Protein AF-A0A1X7SIA3-F1 (afdb_monomer)

Secondary structure (DSSP, 8-state):
-PPPPPPTTSS---TT-GGGS--TT--HHHHHHHHHHS---TT--SS-HHHHHIIIIIHHHHTT----

Foldseek 3Di:
DDDQQAFQQLHRQDPPDPLRDDDPPDDPVSVVVSNVNGDDDPPDPHSHNVVSCCVPPVCCVVVVVPDD

pLDDT: mean 77.89, std 11.92, range [40.53, 92.38]

Radius of gyration: 12.34 Å; Cα contacts (8 Å, |Δi|>4): 75; chains: 1; bounding box: 30×30×30 Å

InterPro domains:
  IPR002305 Aminoacyl-tRNA synthetase, class Ic [PF00579] (1-62)
  IPR050489 Tyrosine--tRNA ligase [PTHR46264] (1-62)

Mean predicted aligned error: 7.05 Å

Solvent-accessible surface area (backbone atoms only — not comparable to full-atom values): 4158 Å² total; per-residue (Å²): 132,86,80,83,67,44,8,27,56,36,45,80,60,43,94,88,41,73,65,24,54,87,57,98,82,56,50,78,65,54,50,53,55,34,60,72,67,30,37,75,60,89,91,52,82,71,56,25,7,57,64,42,46,41,63,72,51,50,46,35,59,75,70,67,69,68,79,129

Sequence (68 aa):
MNPMVPGLTGAKMSASDPDSKIDPLDSAEDVKKKLKKAFCEPGNITENGVLSFVKYVVFPIISGRGTV

Structure (mmCIF, N/CA/C/O backbone):
data_AF-A0A1X7SIA3-F1
#
_entry.id   AF-A0A1X7SIA3-F1
#
loop_
_atom_site.group_PDB
_atom_site.id
_atom_site.type_symbol
_atom_site.label_atom_id
_atom_site.label_alt_id
_atom_site.label_comp_id
_atom_site.label_asym_id
_atom_site.label_entity_id
_atom_site.label_seq_id
_atom_site.pdbx_PDB_ins_code
_atom_site.Cartn_x
_atom_site.Cartn_y
_atom_site.Cartn_z
_atom_site.occupancy
_atom_site.B_iso_or_equiv
_atom_site.auth_seq_id
_atom_site.auth_comp_id
_atom_site.auth_asym_id
_atom_site.auth_atom_id
_atom_site.pdbx_PDB_model_num
ATOM 1 N N . MET A 1 1 ? -7.352 5.619 -23.131 1.00 48.41 1 MET A N 1
ATOM 2 C CA . MET A 1 1 ? -7.024 6.670 -22.141 1.00 48.41 1 MET A CA 1
ATOM 3 C C . MET A 1 1 ? -6.449 5.986 -20.918 1.00 48.41 1 MET A C 1
ATOM 5 O O . MET A 1 1 ? -7.059 5.022 -20.468 1.00 48.41 1 MET A O 1
ATOM 9 N N . ASN A 1 2 ? -5.294 6.427 -20.414 1.00 63.16 2 ASN A N 1
ATOM 10 C CA . ASN A 1 2 ? -4.749 5.866 -19.177 1.00 63.16 2 ASN A CA 1
ATOM 11 C C . ASN A 1 2 ? -5.575 6.373 -17.985 1.00 63.16 2 ASN A C 1
ATOM 13 O O . ASN A 1 2 ? -5.734 7.588 -17.850 1.00 63.16 2 ASN A O 1
ATOM 17 N N . PRO A 1 3 ? -6.119 5.477 -17.146 1.00 67.44 3 PRO A N 1
ATOM 18 C CA . PRO A 1 3 ? -6.851 5.879 -15.955 1.00 67.44 3 PRO A CA 1
ATOM 19 C C . PRO A 1 3 ? -5.900 6.591 -14.990 1.00 67.44 3 PRO A C 1
ATOM 21 O O . PRO A 1 3 ? -4.795 6.115 -14.731 1.00 67.44 3 PRO A O 1
ATOM 24 N N . MET A 1 4 ? -6.323 7.741 -14.465 1.00 71.88 4 MET A N 1
ATOM 25 C CA . MET A 1 4 ? -5.579 8.421 -13.407 1.00 71.88 4 MET A CA 1
ATOM 26 C C . MET A 1 4 ? -5.692 7.603 -12.122 1.00 71.88 4 MET A C 1
ATOM 28 O O . MET A 1 4 ? -6.793 7.247 -11.703 1.00 71.88 4 MET A O 1
ATOM 32 N N . VAL A 1 5 ? -4.549 7.292 -11.514 1.00 70.62 5 VAL A N 1
ATOM 33 C CA . VAL A 1 5 ? -4.497 6.553 -10.252 1.00 70.62 5 VAL A CA 1
ATOM 34 C C . VAL A 1 5 ? -4.759 7.543 -9.106 1.00 70.62 5 VAL A C 1
ATOM 36 O O . VAL A 1 5 ? -4.054 8.553 -9.022 1.00 70.62 5 VAL A O 1
ATOM 39 N N . PRO A 1 6 ? -5.767 7.308 -8.246 1.00 74.75 6 PRO A N 1
ATOM 40 C CA . PRO A 1 6 ? -5.998 8.132 -7.062 1.00 74.75 6 PRO A CA 1
ATOM 41 C C . PRO A 1 6 ? -4.825 8.034 -6.076 1.00 74.75 6 PRO A C 1
ATOM 43 O O . PRO A 1 6 ? -4.116 7.026 -6.033 1.00 74.75 6 PRO A O 1
ATOM 46 N N . GLY A 1 7 ? -4.614 9.088 -5.285 1.00 79.81 7 GLY A N 1
ATOM 47 C CA . GLY A 1 7 ? -3.629 9.081 -4.204 1.00 79.81 7 GLY A CA 1
ATOM 48 C C . GLY A 1 7 ? -4.029 8.112 -3.089 1.00 79.81 7 GLY A C 1
ATOM 49 O O . GLY A 1 7 ? -5.199 7.746 -2.960 1.00 79.81 7 GLY A O 1
ATOM 50 N N . LEU A 1 8 ? -3.071 7.704 -2.251 1.00 79.38 8 LE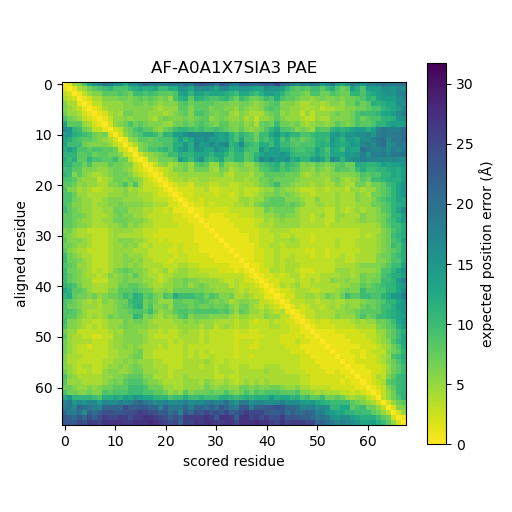U A N 1
ATOM 51 C CA . LEU A 1 8 ? -3.324 6.749 -1.161 1.00 79.38 8 LEU A CA 1
ATOM 52 C C . LEU A 1 8 ? -4.386 7.239 -0.169 1.00 79.38 8 LEU A C 1
ATOM 54 O O . LEU A 1 8 ? -5.087 6.426 0.419 1.00 79.38 8 LEU A O 1
ATOM 58 N N . THR A 1 9 ? -4.532 8.549 0.005 1.00 76.44 9 THR A N 1
ATOM 59 C CA . THR A 1 9 ? -5.498 9.168 0.923 1.00 76.44 9 THR A CA 1
ATOM 60 C C . THR A 1 9 ? -6.877 9.420 0.297 1.00 76.44 9 THR A C 1
ATOM 62 O O . THR A 1 9 ? -7.706 10.084 0.905 1.00 76.44 9 THR A O 1
ATOM 65 N N . GLY A 1 10 ? -7.141 8.903 -0.908 1.00 62.97 10 GLY A N 1
ATOM 66 C CA . GLY A 1 10 ? -8.438 9.002 -1.593 1.00 62.97 10 GLY A CA 1
ATOM 67 C C . GLY A 1 10 ? -8.639 10.273 -2.423 1.00 62.97 10 GLY A C 1
ATOM 68 O O . GLY A 1 10 ? -9.496 10.309 -3.296 1.00 62.97 10 GLY A O 1
ATOM 69 N N . ALA A 1 11 ? -7.794 11.287 -2.237 1.00 66.62 11 ALA A N 1
ATOM 70 C CA . ALA A 1 11 ? -7.789 12.499 -3.053 1.00 66.62 11 ALA A CA 1
ATOM 71 C C . ALA A 1 11 ? -6.878 12.382 -4.295 1.00 66.62 11 ALA A C 1
ATOM 73 O O . ALA A 1 11 ? -6.206 11.374 -4.542 1.00 66.62 11 ALA A O 1
ATOM 74 N N . LYS A 1 12 ? -6.824 13.459 -5.089 1.00 66.25 12 LYS A N 1
ATOM 75 C CA . LYS A 1 12 ? -5.884 13.626 -6.207 1.00 66.25 12 LYS A CA 1
ATOM 76 C C . LYS A 1 12 ? -4.445 13.425 -5.711 1.00 66.25 12 LYS A C 1
ATOM 78 O O . LYS A 1 12 ? -4.030 14.082 -4.761 1.00 66.25 12 LYS A O 1
ATOM 83 N N . MET A 1 13 ? -3.687 12.545 -6.370 1.00 61.06 13 MET A N 1
ATOM 84 C CA . MET A 1 13 ? -2.266 12.334 -6.079 1.00 61.06 13 MET A CA 1
ATOM 85 C C . MET A 1 13 ? -1.528 13.675 -6.214 1.00 61.06 13 MET A C 1
ATOM 87 O O . MET A 1 13 ? -1.476 14.246 -7.306 1.00 61.06 13 MET A O 1
ATOM 91 N N . SER A 1 14 ? -1.025 14.204 -5.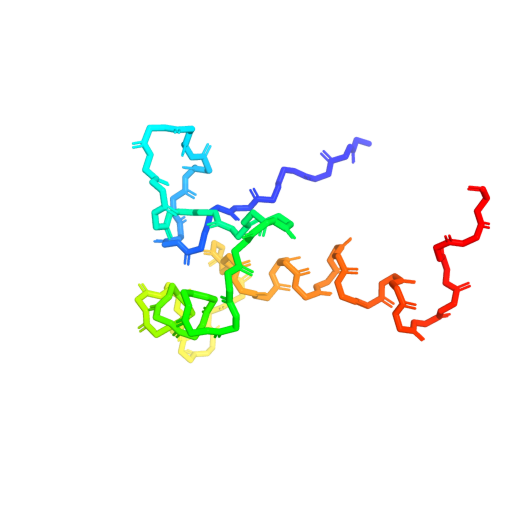099 1.00 62.50 14 SER A N 1
ATOM 92 C CA . SER A 1 14 ? -0.402 15.526 -5.036 1.00 62.50 14 SER A CA 1
ATOM 93 C C . SER A 1 14 ? 1.083 15.376 -4.736 1.00 62.50 14 SER A C 1
ATOM 95 O O . SER A 1 14 ? 1.461 14.681 -3.796 1.00 62.50 14 SER A O 1
ATOM 97 N N . ALA A 1 15 ? 1.943 16.016 -5.532 1.00 60.62 15 ALA A N 1
ATOM 98 C CA . ALA A 1 15 ? 3.395 15.942 -5.342 1.00 60.62 15 ALA A CA 1
ATOM 99 C C . ALA A 1 15 ? 3.857 16.583 -4.019 1.00 60.62 15 ALA A C 1
ATOM 101 O O . ALA A 1 15 ? 4.943 16.272 -3.537 1.00 60.62 15 ALA A O 1
ATOM 102 N N . SER A 1 16 ? 3.029 17.460 -3.445 1.00 65.69 16 SER A N 1
ATOM 103 C CA . SER A 1 16 ? 3.289 18.178 -2.194 1.00 65.69 16 SER A CA 1
ATOM 104 C C . SER A 1 16 ? 3.025 17.348 -0.936 1.00 65.69 16 SER A C 1
ATOM 106 O O . SER A 1 16 ? 3.563 17.683 0.115 1.00 65.69 16 SER A O 1
ATOM 108 N N . ASP A 1 17 ? 2.244 16.268 -1.037 1.00 72.12 17 ASP A N 1
ATOM 109 C CA . ASP A 1 17 ? 1.901 15.407 0.094 1.00 72.12 17 ASP A CA 1
ATOM 110 C C . ASP A 1 17 ? 2.675 14.084 0.002 1.00 72.12 17 ASP A C 1
ATOM 112 O O . ASP A 1 17 ? 2.264 13.174 -0.726 1.00 72.12 17 ASP A O 1
ATOM 116 N N . PRO A 1 18 ? 3.792 13.927 0.741 1.00 73.94 18 PRO A N 1
ATOM 117 C CA . PRO A 1 18 ? 4.614 12.716 0.680 1.00 73.94 18 PRO A CA 1
ATOM 118 C C . PRO A 1 18 ? 3.877 11.465 1.183 1.00 73.94 18 PRO A C 1
ATOM 120 O O . PRO A 1 18 ? 4.228 10.351 0.799 1.00 73.94 18 PRO A O 1
ATOM 123 N N . ASP A 1 19 ? 2.839 11.636 2.007 1.00 75.19 19 ASP A N 1
ATOM 124 C CA . ASP A 1 19 ? 1.957 10.558 2.468 1.00 75.19 19 ASP A CA 1
ATOM 125 C C . ASP A 1 19 ? 0.900 10.149 1.411 1.00 75.19 19 ASP A C 1
ATOM 127 O O . ASP A 1 19 ? 0.267 9.103 1.545 1.00 75.19 19 ASP A O 1
ATOM 131 N N . SER A 1 20 ? 0.700 10.938 0.345 1.00 76.81 20 SER A N 1
ATOM 132 C CA . SER A 1 20 ? -0.314 10.675 -0.693 1.00 76.81 20 SER A CA 1
ATOM 133 C C . SER A 1 20 ? 0.166 9.702 -1.786 1.00 76.81 20 SER A C 1
ATOM 135 O O . SER A 1 20 ? -0.639 9.221 -2.589 1.00 76.81 20 SER A O 1
ATOM 137 N N . LYS A 1 21 ? 1.464 9.367 -1.817 1.00 79.56 21 LYS A N 1
ATOM 138 C CA . LYS A 1 21 ? 2.090 8.489 -2.821 1.00 79.56 21 LYS A CA 1
ATOM 139 C C . LYS A 1 21 ? 3.077 7.496 -2.198 1.00 79.56 21 LYS A C 1
ATOM 141 O O . LYS A 1 21 ? 3.676 7.775 -1.162 1.00 79.56 21 LYS A O 1
ATOM 146 N N . ILE A 1 22 ? 3.255 6.350 -2.857 1.00 84.50 22 ILE A N 1
ATOM 147 C CA . ILE A 1 22 ? 4.358 5.416 -2.588 1.00 84.50 22 ILE A CA 1
ATOM 148 C C . ILE A 1 22 ? 5.456 5.700 -3.611 1.00 84.50 22 ILE A C 1
ATOM 150 O O . ILE A 1 22 ? 5.226 5.579 -4.815 1.00 84.50 22 ILE A O 1
ATOM 154 N N . ASP A 1 23 ? 6.631 6.083 -3.130 1.00 82.94 23 ASP A N 1
ATOM 155 C CA . ASP A 1 23 ? 7.817 6.288 -3.946 1.00 82.94 23 ASP A CA 1
ATOM 156 C C . ASP A 1 23 ? 8.616 4.973 -4.054 1.00 82.94 23 ASP A C 1
ATOM 158 O O . ASP A 1 23 ? 8.715 4.227 -3.078 1.00 82.94 23 ASP A O 1
ATOM 162 N N . PRO A 1 24 ? 9.255 4.677 -5.203 1.00 81.75 24 PRO A N 1
ATOM 163 C CA . PRO A 1 24 ? 10.116 3.495 -5.356 1.00 81.75 24 PRO A CA 1
ATOM 164 C C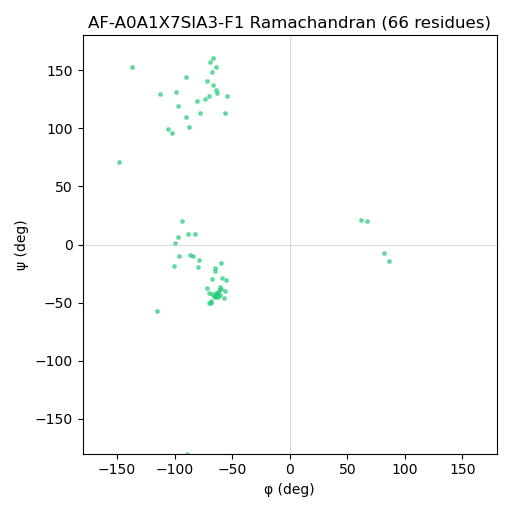 . PRO A 1 24 ? 11.315 3.454 -4.396 1.00 81.75 24 PRO A C 1
ATOM 166 O O . PRO A 1 24 ? 11.952 2.415 -4.253 1.00 81.75 24 PRO A O 1
ATOM 169 N N . LEU A 1 25 ? 11.642 4.595 -3.784 1.00 86.69 25 LEU A N 1
ATOM 170 C CA . LEU A 1 25 ? 12.734 4.764 -2.827 1.00 86.69 25 LEU A CA 1
ATOM 171 C C . LEU A 1 25 ? 12.253 4.741 -1.365 1.00 86.69 25 LEU A C 1
ATOM 173 O O . LEU A 1 25 ? 13.072 4.919 -0.466 1.00 86.69 25 LEU A O 1
ATOM 177 N N . ASP A 1 26 ? 10.952 4.554 -1.108 1.00 86.69 26 ASP A N 1
ATOM 178 C CA . ASP A 1 26 ? 10.443 4.421 0.259 1.00 86.69 26 ASP A CA 1
ATOM 179 C C . ASP A 1 26 ? 10.956 3.129 0.906 1.00 86.69 26 ASP A C 1
ATOM 181 O O . ASP A 1 26 ? 10.917 2.043 0.317 1.00 86.69 26 ASP A O 1
ATOM 185 N N . SER A 1 27 ? 11.366 3.224 2.171 1.00 92.38 27 SER A N 1
ATOM 186 C CA . SER A 1 27 ? 11.701 2.041 2.961 1.00 92.38 27 SER A CA 1
ATOM 187 C C . SER A 1 27 ? 10.441 1.229 3.267 1.00 92.38 27 SER A C 1
ATOM 189 O O . SER A 1 27 ? 9.333 1.761 3.348 1.00 92.38 27 SER A O 1
ATOM 191 N N . ALA A 1 28 ? 10.596 -0.068 3.547 1.00 90.00 28 ALA A N 1
ATOM 192 C CA . ALA A 1 28 ? 9.467 -0.930 3.913 1.00 90.00 28 ALA A CA 1
ATOM 193 C C . ALA A 1 28 ? 8.664 -0.400 5.123 1.00 90.00 28 ALA A C 1
ATOM 195 O O . ALA A 1 28 ? 7.457 -0.626 5.225 1.00 90.00 28 ALA A O 1
ATOM 196 N N . GLU A 1 29 ? 9.322 0.306 6.045 1.00 91.94 29 GLU A N 1
ATOM 197 C CA . GLU A 1 29 ? 8.674 0.956 7.184 1.00 91.94 29 GLU A CA 1
ATOM 198 C C . GLU A 1 29 ? 7.819 2.158 6.772 1.00 91.94 29 GLU A C 1
ATOM 200 O O . GLU A 1 29 ? 6.694 2.300 7.259 1.00 91.94 29 GLU A O 1
ATOM 205 N N . ASP A 1 30 ? 8.311 2.988 5.854 1.00 89.06 30 ASP A N 1
ATOM 206 C CA . ASP A 1 30 ? 7.588 4.154 5.345 1.00 89.06 30 ASP A CA 1
ATOM 207 C C . ASP A 1 30 ? 6.377 3.724 4.523 1.00 89.06 30 ASP A C 1
ATOM 209 O O . ASP A 1 30 ? 5.273 4.212 4.761 1.00 89.06 30 ASP A O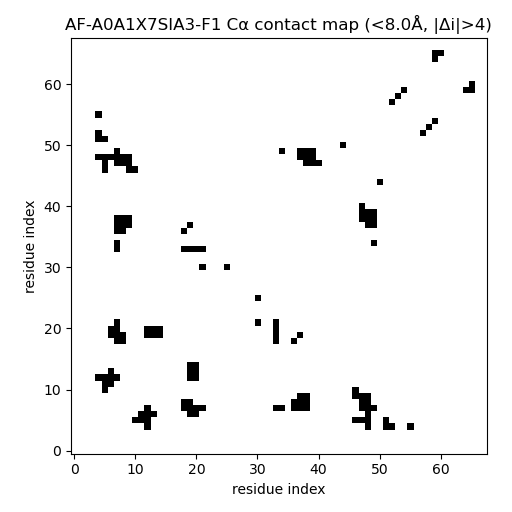 1
ATOM 213 N N . VAL A 1 31 ? 6.526 2.705 3.669 1.00 89.12 31 VAL A N 1
ATOM 214 C CA . VAL A 1 31 ? 5.399 2.106 2.936 1.00 89.12 31 VAL A CA 1
ATOM 215 C C . VAL A 1 31 ? 4.319 1.611 3.901 1.00 89.12 31 VAL A C 1
ATOM 217 O O . VAL A 1 31 ? 3.138 1.908 3.716 1.00 89.12 31 VAL A O 1
ATOM 220 N N . LYS A 1 32 ? 4.695 0.908 4.979 1.00 89.56 32 LYS A N 1
ATOM 221 C CA . LYS A 1 32 ? 3.736 0.453 6.003 1.00 89.56 32 LYS A CA 1
ATOM 222 C C . LYS A 1 32 ? 3.040 1.619 6.703 1.00 89.56 32 LYS A C 1
ATOM 224 O O . LYS A 1 32 ? 1.839 1.535 6.956 1.00 89.56 32 LYS A O 1
ATOM 229 N N . LYS A 1 33 ? 3.764 2.691 7.042 1.00 89.88 33 LYS A N 1
ATOM 230 C CA . LYS A 1 33 ? 3.180 3.889 7.670 1.00 89.88 33 LYS A CA 1
ATOM 231 C C . LYS A 1 33 ? 2.185 4.577 6.735 1.00 89.88 33 LYS A C 1
ATOM 233 O O . LYS A 1 33 ? 1.085 4.901 7.174 1.00 89.88 33 LYS A O 1
ATOM 238 N N . LYS A 1 34 ? 2.535 4.734 5.457 1.00 88.06 34 LYS A N 1
ATOM 239 C CA . LYS A 1 34 ? 1.674 5.346 4.436 1.00 88.06 34 LYS A CA 1
ATOM 240 C C . LYS A 1 34 ? 0.419 4.514 4.180 1.00 88.06 34 LYS A C 1
ATOM 242 O O . LYS A 1 34 ? -0.680 5.054 4.211 1.00 88.06 34 LYS A O 1
ATOM 247 N N . LEU A 1 35 ? 0.554 3.191 4.051 1.00 86.88 35 LEU A N 1
ATOM 248 C CA . LEU A 1 35 ? -0.590 2.282 3.902 1.00 86.88 35 LEU A CA 1
ATOM 249 C C . LEU A 1 35 ? -1.545 2.323 5.100 1.00 86.88 35 LEU A C 1
ATOM 251 O O . LEU A 1 35 ? -2.752 2.250 4.912 1.00 86.88 35 LEU A O 1
ATOM 255 N N . LYS A 1 36 ? -1.034 2.481 6.326 1.00 86.69 36 LYS A N 1
ATOM 256 C CA . LYS A 1 36 ? -1.883 2.625 7.522 1.00 86.69 36 LYS A CA 1
ATOM 257 C C . LYS A 1 36 ? -2.688 3.925 7.546 1.00 86.69 36 LYS A C 1
ATOM 259 O O . LYS A 1 36 ? -3.755 3.950 8.145 1.00 86.69 36 LYS A O 1
ATOM 264 N N . LYS A 1 37 ? -2.167 4.995 6.940 1.00 84.88 37 LYS A N 1
ATOM 265 C CA . LYS A 1 37 ? -2.862 6.285 6.798 1.00 84.88 37 LYS A CA 1
ATOM 266 C C . LYS A 1 37 ? -3.747 6.350 5.549 1.00 84.88 37 LYS A C 1
ATOM 268 O O . LYS A 1 37 ? -4.457 7.333 5.359 1.00 84.88 37 LYS A O 1
ATOM 273 N N . ALA A 1 38 ? -3.654 5.353 4.675 1.00 85.19 38 ALA A N 1
ATOM 274 C CA . ALA A 1 38 ? -4.363 5.339 3.412 1.00 85.19 38 ALA A CA 1
ATOM 275 C C . ALA A 1 38 ? -5.873 5.222 3.627 1.00 85.19 38 ALA A C 1
ATOM 277 O O . ALA A 1 38 ? -6.349 4.570 4.558 1.00 85.19 38 ALA A O 1
ATOM 278 N N . PHE A 1 39 ? -6.626 5.824 2.718 1.00 83.56 39 PHE A N 1
ATOM 279 C CA . PHE A 1 39 ? -8.069 5.709 2.695 1.00 83.56 39 PHE A CA 1
ATOM 280 C C . PHE A 1 39 ? -8.465 4.355 2.095 1.00 83.56 39 PHE A C 1
ATOM 282 O O . PHE A 1 39 ? -8.215 4.078 0.919 1.00 83.56 39 PHE A O 1
ATOM 289 N N . CYS A 1 40 ? -9.052 3.489 2.923 1.00 84.50 40 CYS A N 1
ATOM 290 C CA . CYS A 1 40 ? -9.498 2.158 2.520 1.00 84.50 40 CYS A CA 1
ATOM 291 C C . CYS A 1 40 ? -10.735 1.731 3.319 1.00 84.50 40 CYS A C 1
ATOM 293 O O . CYS A 1 40 ? -10.670 0.859 4.186 1.00 84.50 40 CYS A O 1
ATOM 295 N N . GLU A 1 41 ? -11.872 2.361 3.031 1.00 85.38 41 GLU A N 1
ATOM 296 C CA . GLU A 1 41 ? -13.141 1.982 3.649 1.00 85.38 41 GLU A CA 1
ATOM 297 C C . GLU A 1 41 ? -13.673 0.640 3.113 1.00 85.38 41 GLU A C 1
ATOM 299 O O . GLU A 1 41 ? -13.583 0.362 1.909 1.00 85.38 41 GLU A O 1
ATOM 304 N N . PRO A 1 42 ? -14.250 -0.208 3.984 1.00 84.44 42 PRO A N 1
ATOM 305 C CA . PRO A 1 42 ? -14.821 -1.484 3.578 1.00 84.44 42 PRO A CA 1
ATOM 306 C C . PRO A 1 42 ? -15.996 -1.271 2.617 1.00 84.44 42 PRO A C 1
ATOM 308 O O . PRO A 1 42 ? -16.907 -0.494 2.882 1.00 84.44 42 PRO A O 1
ATOM 311 N N . GLY A 1 43 ? -15.979 -1.982 1.489 1.00 83.31 43 GLY A N 1
ATOM 312 C CA . GLY A 1 43 ? -17.009 -1.868 0.452 1.00 83.31 43 GLY A CA 1
ATOM 313 C C . GLY A 1 43 ? -16.825 -0.687 -0.505 1.00 83.31 43 GLY A C 1
ATOM 314 O O . GLY A 1 43 ? -17.518 -0.639 -1.520 1.00 83.31 43 GLY A O 1
ATOM 315 N N . ASN A 1 44 ? -15.870 0.218 -0.255 1.00 81.69 44 ASN A N 1
ATOM 316 C CA . ASN A 1 44 ? -15.600 1.324 -1.163 1.00 81.69 44 ASN A CA 1
ATOM 317 C C . ASN A 1 44 ? -14.549 0.961 -2.232 1.00 81.69 44 ASN A C 1
ATOM 319 O O 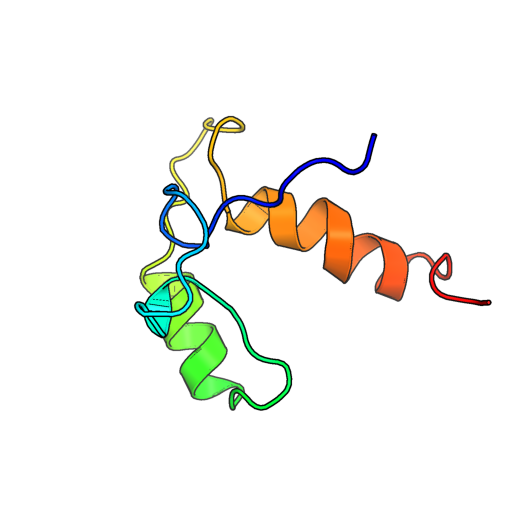. ASN A 1 44 ? -13.353 0.825 -1.955 1.00 81.69 44 ASN A O 1
ATOM 323 N N . ILE A 1 45 ? -15.013 0.833 -3.477 1.00 81.38 45 ILE A N 1
ATOM 324 C CA . ILE A 1 45 ? -14.179 0.630 -4.675 1.00 81.38 45 ILE A CA 1
ATOM 325 C C . ILE A 1 45 ? -13.883 1.937 -5.425 1.00 81.38 45 ILE A C 1
ATOM 327 O O . ILE A 1 45 ? -13.060 1.950 -6.341 1.00 81.38 45 ILE A O 1
ATOM 331 N N . THR A 1 46 ? -14.557 3.023 -5.051 1.00 77.25 46 THR A N 1
ATOM 332 C CA . THR A 1 46 ? -14.484 4.336 -5.697 1.00 77.25 46 THR A CA 1
ATOM 333 C C . THR A 1 46 ? -13.533 5.212 -4.888 1.00 77.25 46 THR A C 1
ATOM 335 O O . THR A 1 46 ? -13.619 5.247 -3.669 1.00 77.25 46 THR A O 1
ATOM 338 N N . GLU A 1 47 ? -12.578 5.878 -5.538 1.00 75.69 47 GLU A N 1
ATOM 339 C CA . GLU A 1 47 ? -11.569 6.711 -4.847 1.00 75.69 47 GLU A CA 1
ATOM 340 C C . GLU A 1 47 ? -10.659 5.938 -3.868 1.00 75.69 47 GLU A C 1
ATOM 342 O O . GLU A 1 47 ? -10.005 6.511 -3.004 1.00 75.69 47 GLU A O 1
ATOM 347 N N . ASN A 1 48 ? -10.542 4.617 -4.027 1.00 83.12 48 ASN A N 1
ATOM 348 C CA . ASN A 1 48 ? -9.633 3.809 -3.222 1.00 83.12 48 ASN A CA 1
ATOM 349 C C . ASN A 1 48 ? -8.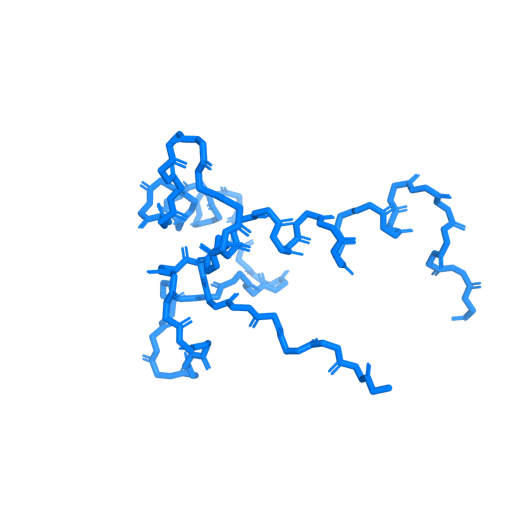233 3.766 -3.863 1.00 83.12 48 ASN A C 1
ATOM 351 O O . ASN A 1 48 ? -7.977 3.028 -4.827 1.00 83.12 48 ASN A O 1
ATOM 355 N N . GLY A 1 49 ? -7.322 4.574 -3.314 1.00 83.19 49 GLY A N 1
ATOM 356 C CA . GLY A 1 49 ? -5.915 4.649 -3.718 1.00 83.19 49 GLY A CA 1
ATOM 357 C C . GLY A 1 49 ? -5.192 3.308 -3.641 1.00 83.19 49 GLY A C 1
ATOM 358 O O . GLY A 1 49 ? -4.448 2.946 -4.552 1.00 83.19 49 GLY A O 1
ATOM 359 N N . VAL A 1 50 ? -5.464 2.528 -2.591 1.00 86.94 50 VAL A N 1
ATOM 360 C CA . VAL A 1 50 ? -4.809 1.238 -2.341 1.00 86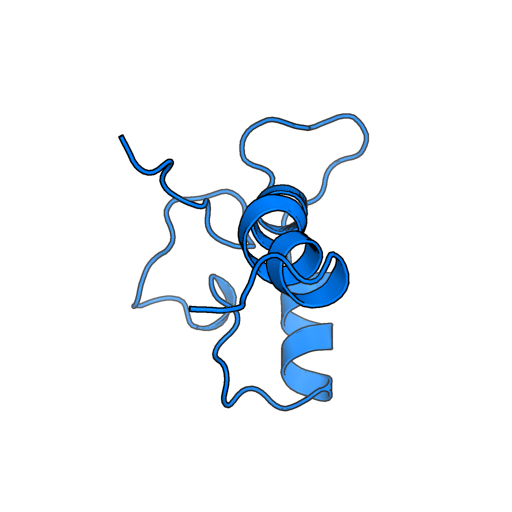.94 50 VAL A CA 1
ATOM 361 C C . VAL A 1 50 ? -5.223 0.206 -3.389 1.00 86.94 50 VAL A C 1
ATOM 363 O O . VAL A 1 50 ? -4.364 -0.406 -4.026 1.00 86.94 50 VAL A O 1
ATOM 366 N N . LEU A 1 51 ? -6.529 0.047 -3.629 1.00 87.44 51 LEU A N 1
ATOM 367 C CA . LEU A 1 51 ? -7.047 -0.875 -4.647 1.00 87.44 51 LEU A CA 1
ATOM 368 C C . LEU A 1 51 ? -6.571 -0.494 -6.050 1.00 87.44 51 LEU A C 1
ATOM 370 O O . LEU A 1 51 ? -6.213 -1.363 -6.848 1.00 87.44 51 LEU A O 1
ATOM 374 N N . SER A 1 52 ? -6.523 0.805 -6.343 1.00 86.19 52 SER A N 1
ATOM 375 C CA . SER A 1 52 ? -6.030 1.301 -7.626 1.00 86.19 52 SER A CA 1
ATOM 376 C C . SER A 1 52 ? -4.541 1.003 -7.811 1.00 86.19 52 SER A C 1
ATOM 378 O O . SER A 1 52 ? -4.146 0.501 -8.864 1.00 86.19 52 SER A O 1
ATOM 380 N N . PHE A 1 53 ? -3.718 1.230 -6.785 1.00 86.00 53 PHE A N 1
ATOM 381 C CA . PHE A 1 53 ? -2.291 0.910 -6.817 1.00 86.00 53 PHE A CA 1
ATOM 382 C C . PHE A 1 53 ? -2.051 -0.589 -7.035 1.00 86.00 53 PHE A C 1
ATOM 384 O O . PHE A 1 53 ? -1.244 -0.980 -7.878 1.00 86.00 53 PHE A O 1
ATOM 391 N N . VAL A 1 54 ? -2.809 -1.450 -6.351 1.00 87.81 54 VAL A N 1
ATOM 392 C CA . VAL A 1 54 ? -2.707 -2.903 -6.543 1.00 87.81 54 VAL A CA 1
ATOM 393 C C . VAL A 1 54 ? -3.077 -3.297 -7.976 1.00 87.81 54 VAL A C 1
ATOM 395 O O . VAL A 1 54 ? -2.344 -4.046 -8.620 1.00 87.81 54 VAL A O 1
ATOM 398 N N . LYS A 1 55 ? -4.172 -2.748 -8.513 1.00 86.00 55 LYS A N 1
ATOM 399 C CA . LYS A 1 55 ? -4.663 -3.062 -9.861 1.00 86.00 55 LYS A CA 1
ATOM 400 C C . LYS A 1 55 ? -3.701 -2.642 -10.973 1.00 86.00 55 LYS A C 1
ATOM 402 O O . LYS A 1 55 ? -3.549 -3.383 -11.941 1.00 86.00 55 LYS A O 1
ATOM 407 N N . TYR A 1 56 ? -3.097 -1.460 -10.858 1.00 85.31 56 TYR A N 1
ATOM 408 C CA . TYR A 1 56 ? -2.298 -0.867 -11.936 1.00 85.31 56 TYR A CA 1
ATOM 409 C C . TYR A 1 56 ? -0.785 -1.035 -11.772 1.00 85.31 56 TYR A C 1
ATOM 411 O O . TYR A 1 56 ? -0.073 -0.906 -12.761 1.00 85.31 56 TYR A O 1
ATOM 419 N N . VAL A 1 57 ? -0.287 -1.334 -10.568 1.00 84.31 57 VAL A N 1
ATOM 420 C CA . VAL A 1 57 ? 1.153 -1.495 -10.301 1.00 84.31 57 VAL A CA 1
ATOM 421 C C . VAL A 1 57 ? 1.468 -2.929 -9.894 1.00 84.31 57 VAL A C 1
ATOM 423 O O . VAL A 1 57 ? 2.238 -3.609 -10.565 1.00 84.31 57 VAL A O 1
ATOM 426 N N . VAL A 1 58 ? 0.827 -3.433 -8.838 1.00 86.81 58 VAL A N 1
ATOM 427 C CA . VAL A 1 58 ? 1.175 -4.739 -8.253 1.00 86.81 58 VAL A CA 1
ATOM 428 C C . VAL A 1 58 ? 0.780 -5.900 -9.170 1.00 86.81 58 VAL A C 1
ATOM 430 O O . VAL A 1 58 ? 1.604 -6.762 -9.466 1.00 86.81 58 VAL A O 1
ATOM 433 N N . PHE A 1 59 ? -0.461 -5.933 -9.659 1.00 88.38 59 PHE A N 1
ATOM 434 C CA . PHE A 1 59 ? -0.940 -7.033 -10.500 1.00 88.38 59 PHE A CA 1
ATOM 435 C C . PHE A 1 59 ? -0.193 -7.175 -11.831 1.00 88.38 59 PHE A C 1
ATOM 437 O O . PHE A 1 59 ? 0.114 -8.318 -12.179 1.00 88.38 59 PHE A O 1
ATOM 444 N N . PRO A 1 60 ? 0.148 -6.097 -12.568 1.00 86.06 60 PRO A N 1
ATOM 445 C CA . PRO A 1 60 ? 0.975 -6.215 -13.769 1.00 86.06 60 PRO A CA 1
ATOM 446 C C . PRO A 1 60 ? 2.361 -6.814 -13.504 1.00 86.06 60 PRO A C 1
ATOM 448 O O . PRO A 1 60 ? 2.820 -7.628 -14.306 1.00 86.06 60 PRO A O 1
ATOM 451 N N . ILE A 1 61 ? 2.990 -6.465 -12.374 1.00 85.00 61 ILE A N 1
ATOM 452 C CA . ILE A 1 61 ? 4.303 -6.995 -11.974 1.00 85.00 61 ILE A CA 1
ATOM 453 C C . ILE A 1 61 ? 4.197 -8.485 -11.626 1.00 85.00 61 ILE A C 1
ATOM 455 O O . ILE A 1 61 ? 4.971 -9.292 -12.131 1.00 85.00 61 ILE A O 1
ATOM 459 N N . ILE A 1 62 ? 3.216 -8.868 -10.804 1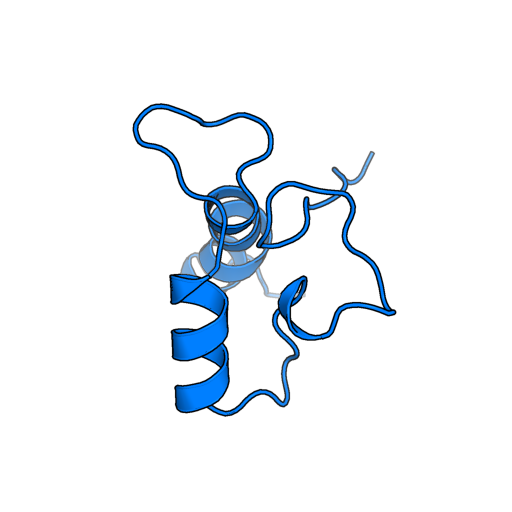.00 83.56 62 ILE A N 1
ATOM 460 C CA . ILE A 1 62 ? 3.060 -10.257 -10.338 1.00 83.56 62 ILE A CA 1
ATOM 461 C C . ILE A 1 62 ? 2.567 -11.187 -11.457 1.00 83.56 62 ILE A C 1
ATOM 463 O O . ILE A 1 62 ? 3.005 -12.329 -11.545 1.00 83.56 62 ILE A O 1
ATOM 467 N N . SER A 1 63 ? 1.673 -10.718 -12.331 1.00 75.94 63 SER A N 1
ATOM 468 C CA . SER A 1 63 ? 1.060 -11.553 -13.380 1.00 75.94 63 SER A CA 1
ATOM 469 C C . SER A 1 63 ? 1.935 -11.709 -14.632 1.00 75.94 63 SER A C 1
ATOM 471 O O . SER A 1 63 ? 1.448 -12.189 -15.654 1.00 75.94 63 SER A O 1
ATOM 473 N N . GLY A 1 64 ? 3.197 -11.262 -14.594 1.00 62.38 64 GLY A N 1
ATOM 474 C CA . GLY A 1 64 ? 4.132 -11.375 -15.719 1.00 62.38 64 GLY A CA 1
ATOM 475 C C . GLY A 1 64 ? 3.760 -10.525 -16.938 1.00 62.38 64 GLY A C 1
ATOM 476 O O . GLY A 1 64 ? 4.208 -10.811 -18.041 1.00 62.38 64 GLY A O 1
ATOM 477 N N . ARG A 1 65 ? 2.928 -9.488 -16.764 1.00 56.75 65 ARG A N 1
ATOM 478 C CA . ARG A 1 65 ? 2.490 -8.592 -17.850 1.00 56.75 65 ARG A CA 1
ATOM 479 C C . ARG A 1 65 ? 3.328 -7.303 -17.926 1.00 56.75 65 ARG A C 1
ATOM 481 O O . ARG A 1 65 ? 2.997 -6.406 -18.690 1.00 56.75 65 ARG A O 1
ATOM 488 N N . GLY A 1 66 ? 4.394 -7.219 -17.125 1.00 54.69 66 GLY A N 1
ATOM 489 C CA . GLY A 1 66 ? 5.378 -6.132 -17.094 1.00 54.69 66 GLY A CA 1
ATOM 490 C C . GLY A 1 66 ? 6.618 -6.361 -17.968 1.00 54.69 66 GLY A C 1
ATOM 491 O O . GLY A 1 66 ? 7.648 -5.755 -17.700 1.00 54.69 66 GLY A O 1
ATOM 492 N N . THR A 1 67 ? 6.553 -7.246 -18.966 1.00 41.34 67 THR A N 1
ATOM 493 C CA . THR A 1 67 ? 7.618 -7.466 -19.953 1.00 41.34 67 THR A CA 1
ATOM 494 C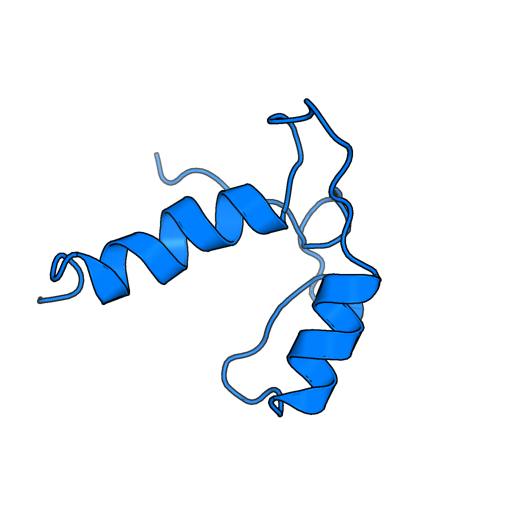 C . THR A 1 67 ? 7.278 -6.791 -21.282 1.00 41.34 67 THR A C 1
ATOM 496 O O . THR A 1 67 ? 6.585 -7.377 -22.111 1.00 41.34 67 THR A O 1
ATOM 499 N N . VAL A 1 68 ? 7.798 -5.575 -21.475 1.00 40.53 68 VAL A N 1
ATOM 500 C CA . VAL A 1 68 ? 8.437 -5.110 -22.723 1.00 40.53 68 VAL A CA 1
ATOM 501 C C . VAL A 1 68 ? 9.589 -4.181 -22.372 1.00 40.53 68 VAL A C 1
ATOM 503 O O . VAL A 1 68 ? 9.406 -3.354 -21.450 1.00 40.53 68 VAL A O 1
#

Organism: Amphimedon queenslandica (NCBI:txid400682)

Nearest PDB structures (foldseek):
  2cya-assembly1_A-2  TM=9.099E-01  e=1.241E-02  Aeropyrum pernix
  4hk4-assembly1_A-2  TM=9.024E-01  e=2.964E-02  Methanocaldococcus jannaschii
  4nx2-assembly1_A  TM=9.058E-01  e=4.430E-02  Methanocaldococcus jannaschii DSM 2661
  4hpw-assembly1_A-2  TM=8.986E-01  e=8.653E-02  Methanocaldococcus jannaschii DSM 2661
  5u36-assembly1_B-2  TM=8.985E-01  e=1.131E-01  Methanocaldococcus jannaschii DSM 2661